Protein AF-A0A5C8D2R1-F1 (afdb_monomer_lite)

Foldseek 3Di:
DDPPPPPVDVLALVVLQVVLVVCVVVVNNVSSLVSLVSSLVSPHDPVCNVVSVCCNPVNDDPDDPVPVVVVVPPDDDDDD

Sequence (80 aa):
HLERAIDLKPEDPTINDHLGDAYWRVGRTLEAKFQWAHARDLKPEPDELPKIEAKLRDGLPEDTSNAAAAEKKKEDGKGG

pLDDT: mean 74.62, std 19.8, range [39.19, 94.94]

Structure (mmCIF, N/CA/C/O backbone):
data_AF-A0A5C8D2R1-F1
#
_entry.id   AF-A0A5C8D2R1-F1
#
loop_
_atom_site.group_PDB
_atom_site.id
_atom_site.type_symbol
_atom_site.label_atom_id
_atom_site.label_alt_id
_atom_site.label_comp_id
_atom_site.label_asym_id
_atom_site.label_entity_id
_atom_site.label_seq_id
_atom_site.pdbx_PDB_ins_code
_atom_site.Cartn_x
_atom_site.Cartn_y
_atom_site.Cartn_z
_atom_site.occupancy
_atom_site.B_iso_or_equiv
_atom_site.auth_seq_id
_atom_site.auth_comp_id
_atom_site.auth_asym_id
_atom_site.auth_atom_id
_atom_site.pdbx_PDB_model_num
ATOM 1 N N . HIS A 1 1 ? 13.121 -28.814 -12.654 1.00 44.41 1 HIS A N 1
ATOM 2 C CA . HIS A 1 1 ? 13.994 -27.717 -13.109 1.00 44.41 1 HIS A CA 1
ATOM 3 C C . HIS A 1 1 ? 13.612 -26.452 -12.361 1.00 44.41 1 HIS A C 1
ATOM 5 O O . HIS A 1 1 ? 12.474 -26.029 -12.475 1.00 44.41 1 HIS A O 1
ATOM 11 N N . LEU A 1 2 ? 14.575 -25.928 -11.597 1.00 43.56 2 LEU A N 1
ATOM 12 C CA . LEU A 1 2 ? 14.645 -24.585 -11.010 1.00 43.56 2 LEU A CA 1
ATOM 13 C C . LEU A 1 2 ? 13.474 -24.161 -10.114 1.00 43.56 2 LEU A C 1
ATOM 15 O O . LEU A 1 2 ? 12.565 -23.442 -10.518 1.00 43.56 2 LEU A O 1
ATOM 19 N N . GLU A 1 3 ? 13.609 -24.549 -8.845 1.00 47.78 3 GLU A N 1
ATOM 20 C CA . GLU A 1 3 ? 13.197 -23.753 -7.691 1.00 47.78 3 GLU A CA 1
ATOM 21 C C . GLU A 1 3 ? 13.737 -22.330 -7.878 1.00 47.78 3 GLU A C 1
ATOM 23 O O . GLU A 1 3 ? 14.910 -22.045 -7.630 1.00 47.78 3 GLU A O 1
ATOM 28 N N . ARG A 1 4 ? 12.911 -21.431 -8.418 1.00 53.34 4 ARG A N 1
ATOM 29 C CA . ARG A 1 4 ? 13.268 -20.021 -8.492 1.00 53.34 4 ARG A CA 1
ATOM 30 C C . ARG A 1 4 ? 13.067 -19.474 -7.093 1.00 53.34 4 ARG A C 1
ATOM 32 O O . ARG A 1 4 ? 11.946 -19.158 -6.705 1.00 53.34 4 ARG A O 1
ATOM 39 N N . ALA A 1 5 ? 14.162 -19.481 -6.338 1.00 49.72 5 ALA A N 1
ATOM 40 C CA . ALA A 1 5 ? 14.305 -18.760 -5.093 1.00 49.72 5 ALA A CA 1
ATOM 41 C C . ALA A 1 5 ? 13.656 -17.390 -5.278 1.00 49.72 5 ALA A C 1
ATOM 43 O O . ALA A 1 5 ? 14.098 -16.574 -6.090 1.00 49.72 5 ALA A O 1
ATOM 44 N N . ILE A 1 6 ? 12.537 -17.195 -4.590 1.00 46.69 6 ILE A N 1
ATOM 45 C CA . ILE A 1 6 ? 11.980 -15.875 -4.385 1.00 46.69 6 ILE A CA 1
ATOM 46 C C . ILE A 1 6 ? 13.001 -15.221 -3.462 1.00 46.69 6 ILE A C 1
ATOM 48 O O . ILE A 1 6 ? 12.960 -15.413 -2.247 1.00 46.69 6 ILE A O 1
ATOM 52 N N . ASP A 1 7 ? 13.982 -14.542 -4.056 1.00 51.25 7 ASP A N 1
ATOM 53 C CA . ASP A 1 7 ? 14.760 -13.523 -3.371 1.00 51.25 7 ASP A CA 1
ATOM 54 C C . ASP A 1 7 ? 13.733 -12.496 -2.895 1.00 51.25 7 ASP A C 1
ATOM 56 O O . ASP A 1 7 ? 13.336 -11.600 -3.639 1.00 51.25 7 ASP A O 1
ATOM 60 N N . LEU A 1 8 ? 13.219 -12.707 -1.681 1.00 50.41 8 LEU A N 1
ATOM 61 C CA . LEU A 1 8 ? 12.367 -11.790 -0.938 1.00 50.41 8 LEU A CA 1
ATOM 62 C C . LEU A 1 8 ? 13.195 -10.532 -0.695 1.00 50.41 8 LEU A C 1
ATOM 64 O O . LEU A 1 8 ? 13.802 -10.356 0.359 1.00 50.41 8 LEU A O 1
ATOM 68 N N . LYS A 1 9 ? 13.280 -9.680 -1.712 1.00 56.44 9 LYS A N 1
ATOM 69 C CA . LYS A 1 9 ? 13.853 -8.358 -1.570 1.00 56.44 9 LYS A CA 1
ATOM 70 C C . LYS A 1 9 ? 12.816 -7.533 -0.815 1.00 56.44 9 LYS A C 1
ATOM 72 O O . LYS A 1 9 ? 11.730 -7.322 -1.348 1.00 56.44 9 LYS A O 1
ATOM 77 N N . PRO A 1 10 ? 13.124 -7.036 0.394 1.00 59.34 10 PRO A N 1
ATOM 78 C CA . PRO A 1 10 ? 12.246 -6.087 1.083 1.00 59.34 10 PRO A CA 1
ATOM 79 C C . PRO A 1 10 ? 12.018 -4.796 0.268 1.00 59.34 10 PRO A C 1
ATOM 81 O O . PRO A 1 10 ? 11.138 -4.007 0.592 1.00 59.34 10 PRO A O 1
ATOM 84 N N . GLU A 1 11 ? 12.789 -4.609 -0.806 1.00 66.50 11 GLU A N 1
ATOM 85 C CA . GLU A 1 11 ? 12.709 -3.518 -1.775 1.00 66.50 11 GLU A CA 1
ATOM 86 C C . GLU A 1 11 ? 11.697 -3.758 -2.911 1.00 66.50 11 GLU A C 1
ATOM 88 O O . GLU A 1 11 ? 11.608 -2.923 -3.805 1.00 66.50 11 GLU A O 1
ATOM 93 N N . ASP A 1 12 ? 10.956 -4.874 -2.932 1.00 79.69 12 ASP A N 1
ATOM 94 C CA . ASP A 1 12 ? 9.911 -5.081 -3.942 1.00 79.69 12 ASP A CA 1
ATOM 95 C C . ASP A 1 12 ? 8.652 -4.256 -3.588 1.00 79.69 12 ASP A C 1
ATOM 97 O O . ASP A 1 12 ? 8.047 -4.470 -2.525 1.00 79.69 12 ASP A O 1
ATOM 101 N N . PRO A 1 13 ? 8.220 -3.324 -4.457 1.00 84.44 13 PRO A N 1
ATOM 102 C CA . PRO A 1 13 ? 6.997 -2.551 -4.263 1.00 84.44 13 PRO A CA 1
ATOM 103 C C . PRO A 1 13 ? 5.751 -3.423 -4.053 1.00 84.44 13 PRO A C 1
ATOM 105 O O . PRO A 1 13 ? 4.904 -3.094 -3.224 1.00 84.44 13 PRO A O 1
ATOM 108 N N . THR A 1 14 ? 5.670 -4.569 -4.731 1.00 85.81 14 THR A N 1
ATOM 109 C CA . THR A 1 14 ? 4.547 -5.518 -4.666 1.00 85.81 14 THR A CA 1
ATOM 110 C C . THR A 1 14 ? 4.405 -6.119 -3.271 1.00 85.81 14 THR A C 1
ATOM 112 O O . THR A 1 14 ? 3.304 -6.251 -2.733 1.00 85.81 14 THR A O 1
ATOM 115 N N . ILE A 1 15 ? 5.535 -6.468 -2.644 1.00 86.19 15 ILE A N 1
ATOM 116 C CA . ILE A 1 15 ? 5.549 -7.037 -1.290 1.00 86.19 15 ILE A CA 1
ATOM 117 C C . ILE A 1 15 ? 5.042 -5.998 -0.288 1.00 86.19 15 ILE A C 1
ATOM 119 O O . ILE A 1 15 ? 4.233 -6.320 0.585 1.00 86.19 15 ILE A O 1
ATOM 123 N N . ASN A 1 16 ? 5.488 -4.750 -0.432 1.00 86.50 16 ASN A N 1
ATOM 124 C CA . ASN A 1 16 ? 5.056 -3.648 0.421 1.00 86.50 16 ASN A CA 1
ATOM 125 C C . ASN A 1 16 ? 3.566 -3.320 0.204 1.00 86.50 16 ASN A C 1
ATOM 127 O O . ASN A 1 16 ? 2.842 -3.103 1.176 1.00 86.50 16 ASN A O 1
ATOM 131 N N . ASP A 1 17 ? 3.061 -3.392 -1.031 1.00 88.31 17 ASP A N 1
ATOM 132 C CA . ASP A 1 17 ? 1.629 -3.248 -1.319 1.00 88.31 17 A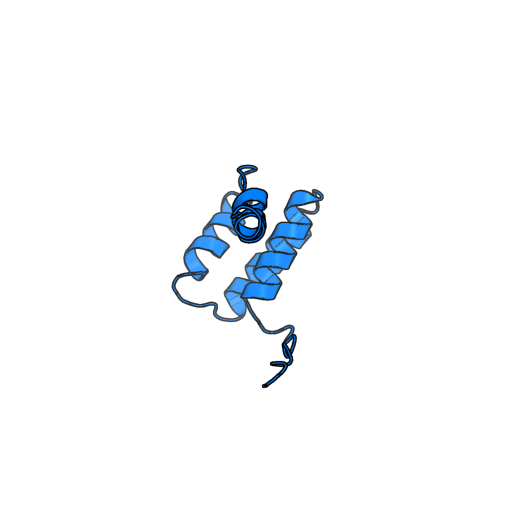SP A CA 1
ATOM 133 C C . ASP A 1 17 ? 0.781 -4.312 -0.599 1.00 88.31 17 ASP A C 1
ATOM 135 O O . ASP A 1 17 ? -0.166 -3.983 0.121 1.00 88.31 17 ASP A O 1
ATOM 139 N N . HIS A 1 18 ? 1.168 -5.585 -0.716 1.00 90.31 18 HIS A N 1
ATOM 140 C CA . HIS A 1 18 ? 0.488 -6.703 -0.056 1.00 90.31 18 HIS A CA 1
ATOM 141 C C . HIS A 1 18 ? 0.551 -6.631 1.473 1.00 90.31 18 HIS A C 1
ATOM 143 O O . HIS A 1 18 ? -0.402 -7.005 2.163 1.00 90.31 18 HIS A O 1
ATOM 149 N N . LEU A 1 19 ? 1.657 -6.129 2.020 1.00 89.75 19 LEU A N 1
ATOM 150 C CA . LEU A 1 19 ? 1.784 -5.904 3.452 1.00 89.75 19 LEU A CA 1
ATOM 151 C C . LEU A 1 19 ? 0.831 -4.796 3.924 1.00 89.75 19 LEU A C 1
ATOM 153 O O . LEU A 1 19 ? 0.189 -4.941 4.967 1.00 89.75 19 LEU A O 1
ATOM 157 N N . GLY A 1 20 ? 0.684 -3.725 3.139 1.00 92.44 20 GLY A N 1
ATOM 158 C CA . GLY A 1 20 ? -0.287 -2.670 3.420 1.00 92.44 20 GLY A CA 1
ATOM 159 C C . GLY A 1 20 ? -1.727 -3.183 3.406 1.00 92.44 20 GLY A C 1
ATOM 160 O O . GLY A 1 20 ? -2.504 -2.947 4.330 1.00 92.44 20 GLY A O 1
ATOM 161 N N . ASP A 1 21 ? -2.039 -4.002 2.413 1.00 91.56 21 ASP A N 1
ATOM 162 C CA . ASP A 1 21 ? -3.291 -4.733 2.265 1.00 91.56 21 ASP A CA 1
ATOM 163 C C . ASP A 1 21 ? -3.615 -5.628 3.475 1.00 91.56 21 ASP A C 1
ATOM 165 O O . ASP A 1 21 ? -4.759 -5.664 3.946 1.00 91.56 21 ASP A O 1
ATOM 169 N N . ALA A 1 22 ? -2.625 -6.360 3.990 1.00 90.31 22 ALA A N 1
ATOM 170 C CA . ALA A 1 22 ? -2.779 -7.195 5.177 1.00 90.31 22 ALA A CA 1
ATOM 171 C C . ALA A 1 22 ? -3.041 -6.344 6.426 1.00 90.31 22 ALA A C 1
ATOM 173 O O . ALA A 1 22 ? -3.957 -6.649 7.193 1.00 90.31 22 ALA A O 1
ATOM 174 N N . TYR A 1 23 ? -2.294 -5.248 6.605 1.00 92.25 23 TYR A N 1
ATOM 175 C CA . TYR A 1 23 ? -2.507 -4.318 7.712 1.00 92.25 23 TYR A CA 1
ATOM 176 C C . TYR A 1 23 ? -3.889 -3.662 7.669 1.00 92.25 23 TYR A C 1
ATOM 178 O O . TYR A 1 23 ? -4.539 -3.547 8.708 1.00 92.25 23 TYR A O 1
ATOM 186 N N . TRP A 1 24 ? -4.382 -3.305 6.482 1.00 92.81 24 TRP A N 1
ATOM 187 C CA . TRP A 1 24 ? -5.700 -2.692 6.333 1.00 92.81 24 TRP A CA 1
ATOM 188 C C . TRP A 1 24 ? -6.816 -3.629 6.799 1.00 92.81 24 TRP A C 1
ATOM 190 O O . TRP A 1 24 ? -7.674 -3.229 7.584 1.00 92.81 24 TRP A O 1
ATOM 200 N N . ARG A 1 25 ? -6.756 -4.904 6.394 1.00 87.12 25 ARG A N 1
ATOM 201 C CA . ARG A 1 25 ? -7.756 -5.926 6.755 1.00 87.12 25 ARG A CA 1
ATOM 202 C C . ARG A 1 25 ? -7.805 -6.240 8.250 1.00 87.12 25 ARG A C 1
ATOM 204 O O . ARG A 1 25 ? -8.848 -6.650 8.743 1.00 87.12 25 ARG A O 1
ATOM 211 N N . VAL A 1 26 ? -6.705 -6.043 8.979 1.00 91.44 26 VAL A N 1
ATOM 212 C CA . VAL A 1 26 ? -6.665 -6.217 10.445 1.00 91.44 26 VAL A CA 1
ATOM 213 C C . VAL A 1 26 ? -6.957 -4.920 11.212 1.00 91.44 26 VAL A C 1
ATOM 215 O O . VAL A 1 26 ? -6.757 -4.864 12.423 1.00 91.44 26 VAL A O 1
ATOM 218 N N . GLY A 1 27 ? -7.400 -3.860 10.525 1.00 90.88 27 GLY A N 1
ATOM 219 C CA . GLY A 1 27 ? -7.733 -2.565 11.127 1.00 90.88 27 GLY A CA 1
ATOM 220 C C . GLY A 1 27 ? -6.527 -1.670 11.435 1.00 90.88 27 GLY A C 1
ATOM 221 O O . GLY A 1 27 ? -6.692 -0.584 11.988 1.00 90.88 27 GLY A O 1
ATOM 222 N N . ARG A 1 28 ? -5.312 -2.075 11.047 1.00 94.94 28 ARG A N 1
ATOM 223 C CA . ARG A 1 28 ? -4.067 -1.302 11.206 1.00 94.94 28 ARG A CA 1
ATOM 224 C C . ARG A 1 28 ? -3.883 -0.343 10.028 1.00 94.94 28 ARG A C 1
ATOM 226 O O . ARG A 1 28 ? -2.951 -0.449 9.236 1.00 94.94 28 ARG A O 1
ATOM 233 N N . THR A 1 29 ? -4.824 0.585 9.877 1.00 91.88 29 THR A N 1
ATOM 234 C CA . THR A 1 29 ? -4.919 1.473 8.704 1.00 91.88 29 THR A CA 1
ATOM 235 C C . THR A 1 29 ? -3.754 2.459 8.578 1.00 91.88 29 THR A C 1
ATOM 237 O O . THR A 1 29 ? -3.403 2.845 7.463 1.00 91.88 29 THR A O 1
ATOM 240 N N . LEU A 1 30 ? -3.122 2.854 9.689 1.00 94.44 30 LEU A N 1
ATOM 241 C CA . LEU A 1 30 ? -1.942 3.720 9.669 1.00 94.44 30 LEU A CA 1
ATOM 242 C C . LEU A 1 30 ? -0.728 2.979 9.098 1.00 94.44 30 LEU A C 1
ATOM 244 O O . LEU A 1 30 ? -0.082 3.478 8.178 1.00 94.44 30 LEU A O 1
ATOM 248 N N . GLU A 1 31 ? -0.453 1.770 9.596 1.00 92.81 31 GLU A N 1
ATOM 249 C CA . GLU A 1 31 ? 0.607 0.923 9.051 1.00 92.81 31 GLU A CA 1
ATOM 250 C C . GLU A 1 31 ? 0.328 0.528 7.603 1.00 92.81 31 GLU A C 1
ATOM 252 O O . GLU A 1 31 ? 1.249 0.529 6.794 1.00 92.81 31 GLU A O 1
ATOM 257 N N . ALA A 1 32 ? -0.932 0.275 7.242 1.00 93.75 32 ALA A N 1
ATOM 258 C CA . ALA A 1 32 ? -1.317 0.003 5.862 1.00 93.75 32 ALA A CA 1
ATOM 259 C C . ALA A 1 32 ? -0.896 1.125 4.905 1.00 93.75 32 ALA A C 1
ATOM 261 O O . ALA A 1 32 ? -0.196 0.888 3.921 1.00 93.75 32 ALA A O 1
ATOM 262 N N . LYS A 1 33 ? -1.254 2.368 5.248 1.00 93.81 33 LYS A N 1
ATOM 263 C CA . LYS A 1 33 ? -0.878 3.550 4.467 1.00 93.81 33 LYS A CA 1
ATOM 264 C C . LYS A 1 33 ? 0.631 3.762 4.426 1.00 93.81 33 LYS A C 1
ATOM 266 O O . LYS A 1 33 ? 1.146 4.165 3.390 1.00 93.81 33 LYS A O 1
ATOM 271 N N . PHE A 1 34 ? 1.344 3.477 5.514 1.00 93.94 34 PHE A N 1
ATOM 272 C CA . PHE A 1 34 ? 2.805 3.550 5.518 1.00 93.94 34 PHE A CA 1
ATOM 273 C C . PHE A 1 34 ? 3.419 2.587 4.493 1.00 93.94 34 PHE A C 1
ATOM 275 O O . PHE A 1 34 ? 4.283 2.990 3.719 1.00 93.94 34 PHE A O 1
ATOM 282 N N . GLN A 1 35 ? 2.935 1.344 4.440 1.00 93.94 35 GLN A N 1
ATOM 283 C CA . GLN A 1 35 ? 3.443 0.348 3.496 1.00 93.94 35 GLN A CA 1
ATOM 284 C C . GLN A 1 35 ? 3.109 0.691 2.042 1.00 93.94 35 GLN A C 1
ATOM 286 O O . GLN A 1 35 ? 3.980 0.602 1.183 1.00 93.94 35 GLN A O 1
ATOM 291 N N . TRP A 1 36 ? 1.896 1.171 1.759 1.00 93.94 36 TRP A N 1
ATOM 292 C CA . TRP A 1 36 ? 1.538 1.651 0.419 1.00 93.94 36 TRP A CA 1
ATOM 293 C C . TRP A 1 36 ? 2.373 2.865 -0.009 1.00 93.94 36 TRP A C 1
ATOM 295 O O . TRP A 1 36 ? 2.824 2.938 -1.149 1.00 93.94 36 TRP A O 1
ATOM 305 N N . ALA A 1 37 ? 2.639 3.808 0.899 1.00 93.25 37 ALA A N 1
ATOM 306 C CA . ALA A 1 37 ? 3.522 4.935 0.607 1.00 93.25 37 ALA A CA 1
ATOM 307 C C . ALA A 1 37 ? 4.952 4.461 0.315 1.00 93.25 37 ALA A C 1
ATOM 309 O O . ALA A 1 37 ? 5.571 4.934 -0.635 1.00 93.25 37 ALA A O 1
ATOM 310 N N . HIS A 1 38 ? 5.448 3.481 1.074 1.00 92.50 38 HIS A N 1
ATOM 311 C CA . HIS A 1 38 ? 6.761 2.898 0.829 1.00 92.50 38 HIS A CA 1
ATOM 312 C C . HIS A 1 38 ? 6.822 2.167 -0.520 1.00 92.50 38 HIS A C 1
ATOM 314 O O . HIS A 1 38 ? 7.755 2.389 -1.287 1.00 92.50 38 HIS A O 1
ATOM 320 N N . ALA A 1 39 ? 5.790 1.385 -0.859 1.00 91.00 39 ALA A N 1
ATOM 321 C CA . ALA A 1 39 ? 5.652 0.733 -2.160 1.00 91.00 39 ALA A CA 1
ATOM 322 C C . ALA A 1 39 ? 5.708 1.747 -3.310 1.00 91.00 39 ALA A C 1
ATOM 324 O O . ALA A 1 39 ? 6.457 1.551 -4.260 1.00 91.00 39 ALA A O 1
ATOM 325 N N . ARG A 1 40 ? 4.984 2.869 -3.197 1.00 92.12 40 ARG A N 1
ATOM 326 C CA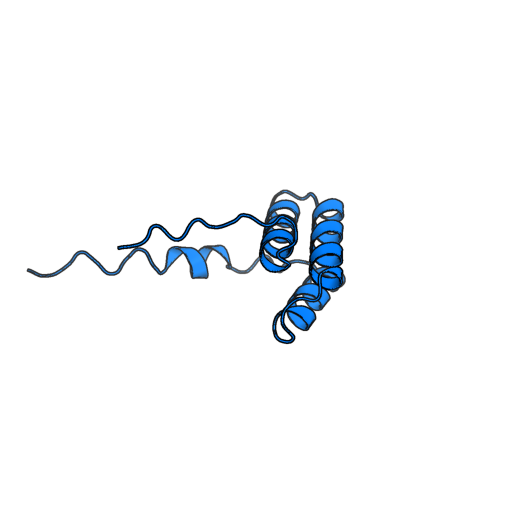 . ARG A 1 40 ? 5.027 3.976 -4.165 1.00 92.12 40 ARG A CA 1
ATOM 327 C C . ARG A 1 40 ? 6.438 4.558 -4.318 1.00 92.12 40 ARG A C 1
ATOM 329 O O . ARG A 1 40 ? 6.876 4.832 -5.434 1.00 92.12 40 ARG A O 1
ATOM 336 N N . ASP A 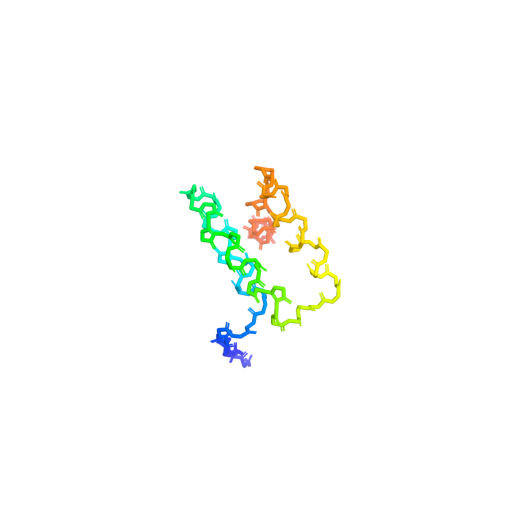1 41 ? 7.147 4.753 -3.210 1.00 90.94 41 ASP A N 1
ATOM 337 C CA . ASP A 1 41 ? 8.473 5.381 -3.202 1.00 90.94 41 ASP A CA 1
ATOM 338 C C . ASP A 1 41 ? 9.572 4.457 -3.765 1.00 90.94 41 ASP A C 1
ATOM 340 O O . ASP A 1 41 ? 10.576 4.941 -4.293 1.00 90.94 41 ASP A O 1
ATOM 344 N N . LEU A 1 42 ? 9.351 3.138 -3.743 1.00 88.69 42 LEU A N 1
ATOM 345 C CA . LEU A 1 42 ? 10.216 2.128 -4.366 1.00 88.69 42 LEU A CA 1
ATOM 346 C C . LEU A 1 42 ? 10.116 2.088 -5.902 1.00 88.69 42 LEU A C 1
ATOM 348 O O . LEU A 1 42 ? 10.787 1.274 -6.530 1.00 88.69 42 LEU A O 1
ATOM 352 N N . LYS A 1 43 ? 9.347 3.004 -6.511 1.00 84.31 43 LYS A N 1
ATOM 353 C CA . LYS A 1 43 ? 9.116 3.099 -7.962 1.00 84.31 43 LYS A CA 1
ATOM 354 C C . LYS A 1 43 ? 8.493 1.806 -8.508 1.00 84.31 43 LYS A C 1
ATOM 356 O O . LYS A 1 43 ? 9.156 1.076 -9.244 1.00 84.31 43 LYS A O 1
ATOM 361 N N . PRO A 1 44 ? 7.229 1.529 -8.141 1.00 87.06 44 PRO A N 1
ATOM 362 C CA . PRO A 1 44 ? 6.492 0.392 -8.665 1.00 87.06 44 PRO A CA 1
ATOM 363 C C . PRO A 1 44 ? 6.318 0.522 -10.174 1.00 87.06 44 PRO A C 1
ATOM 365 O O . PRO A 1 44 ? 6.531 1.593 -10.757 1.00 87.06 44 PRO A O 1
ATOM 368 N N . GLU A 1 45 ? 5.875 -0.562 -10.799 1.00 86.19 45 GLU A N 1
ATOM 369 C CA . GLU A 1 45 ? 5.511 -0.519 -12.206 1.00 86.19 45 GLU A CA 1
ATOM 370 C C . GLU A 1 45 ? 4.439 0.567 -12.449 1.00 86.19 45 GLU A C 1
ATOM 372 O O . GLU A 1 45 ? 3.580 0.808 -11.588 1.00 86.19 45 GLU A O 1
ATOM 377 N N . PRO A 1 46 ? 4.442 1.237 -13.617 1.00 85.25 46 PRO A N 1
ATOM 378 C CA . PRO A 1 46 ? 3.502 2.320 -13.919 1.00 85.25 46 PRO A CA 1
ATOM 379 C C . PRO A 1 46 ? 2.025 1.919 -13.790 1.00 85.25 46 PRO A C 1
ATOM 381 O O . PRO A 1 46 ? 1.183 2.768 -13.507 1.00 85.25 46 PRO A O 1
ATOM 384 N N . ASP A 1 47 ? 1.718 0.631 -13.966 1.00 86.00 47 ASP A N 1
ATOM 385 C CA . ASP A 1 47 ? 0.374 0.059 -13.827 1.00 86.00 47 ASP A CA 1
ATOM 386 C C . ASP A 1 47 ? -0.049 -0.168 -12.363 1.00 86.00 47 ASP A C 1
ATOM 388 O O . ASP A 1 47 ? -1.235 -0.351 -12.064 1.00 86.00 47 ASP A O 1
ATOM 392 N N . GLU A 1 48 ? 0.909 -0.198 -11.438 1.00 85.88 48 GLU A N 1
ATOM 393 C CA . GLU A 1 48 ? 0.685 -0.394 -10.004 1.00 85.88 48 GLU A CA 1
ATOM 394 C C . GLU A 1 48 ? 0.632 0.925 -9.243 1.00 85.88 48 GLU A C 1
ATOM 396 O O . GLU A 1 48 ? -0.177 1.064 -8.324 1.00 85.88 48 GLU A O 1
ATOM 401 N N . LEU A 1 49 ? 1.415 1.920 -9.670 1.00 88.88 49 LEU A N 1
ATOM 402 C CA . LEU A 1 49 ? 1.416 3.265 -9.097 1.00 88.88 49 LEU A CA 1
ATOM 403 C C . LEU A 1 49 ? -0.001 3.844 -8.871 1.00 88.88 49 LEU A C 1
ATOM 405 O O . LEU A 1 49 ? -0.315 4.180 -7.726 1.00 88.88 49 LEU A O 1
ATOM 409 N N . PRO A 1 50 ? -0.905 3.898 -9.874 1.00 90.69 50 PRO A N 1
ATOM 410 C CA . PRO A 1 50 ? -2.250 4.440 -9.675 1.00 90.69 50 PRO A CA 1
ATOM 411 C C . PRO A 1 50 ? -3.111 3.592 -8.725 1.00 90.69 50 PRO A C 1
ATOM 413 O O . PRO A 1 50 ? -4.001 4.125 -8.062 1.00 90.69 50 PRO A O 1
ATOM 416 N N . LYS A 1 51 ? -2.857 2.279 -8.620 1.00 88.81 51 LYS A N 1
ATOM 417 C CA . LYS A 1 51 ? -3.573 1.395 -7.683 1.00 88.81 51 LYS A CA 1
ATOM 418 C C . LYS A 1 51 ? -3.153 1.687 -6.246 1.00 88.81 51 LYS A C 1
ATOM 420 O O . LYS A 1 51 ? -4.008 1.816 -5.375 1.00 88.81 51 LYS A O 1
ATOM 425 N N . ILE A 1 52 ? -1.850 1.828 -6.012 1.00 90.75 52 ILE A N 1
ATOM 426 C CA . ILE A 1 52 ? -1.279 2.161 -4.702 1.00 90.75 52 ILE A CA 1
ATOM 427 C C . ILE A 1 52 ? -1.754 3.553 -4.253 1.00 90.75 52 ILE A C 1
ATOM 429 O O . ILE A 1 52 ? -2.155 3.737 -3.103 1.00 90.75 52 ILE A O 1
ATOM 433 N N . GLU A 1 53 ? -1.791 4.530 -5.163 1.00 90.88 53 GLU A N 1
ATOM 434 C CA . GLU A 1 53 ? -2.315 5.872 -4.876 1.00 90.88 53 GLU A CA 1
ATOM 435 C C . GLU A 1 53 ? -3.808 5.864 -4.524 1.00 90.88 53 GLU A C 1
ATOM 437 O O . GLU A 1 53 ? -4.220 6.538 -3.574 1.00 90.88 53 GLU A O 1
ATOM 442 N N . ALA A 1 54 ? -4.617 5.066 -5.230 1.00 91.69 54 ALA A N 1
ATOM 443 C CA . ALA A 1 54 ? -6.028 4.890 -4.900 1.00 91.69 54 ALA A CA 1
ATOM 444 C C . ALA A 1 54 ? -6.208 4.303 -3.491 1.00 91.69 54 ALA A C 1
ATOM 446 O O . ALA A 1 54 ? -6.990 4.836 -2.706 1.00 91.69 54 ALA A O 1
ATOM 447 N N . LYS A 1 55 ? -5.425 3.278 -3.123 1.00 90.56 55 LYS A N 1
ATOM 448 C CA . LYS A 1 55 ? -5.444 2.691 -1.771 1.00 90.56 55 LYS A CA 1
ATOM 449 C C . LYS A 1 55 ? -5.043 3.698 -0.691 1.00 90.56 55 LYS A C 1
ATOM 451 O O . LYS A 1 55 ? -5.673 3.763 0.360 1.00 90.56 55 LYS A O 1
ATOM 456 N N . LEU A 1 56 ? -4.036 4.536 -0.942 1.00 90.50 56 LEU A N 1
ATOM 457 C CA . LEU A 1 56 ? -3.626 5.592 -0.006 1.00 90.50 56 LEU A CA 1
ATOM 458 C C . LEU A 1 56 ? -4.738 6.615 0.260 1.00 90.50 56 LEU A C 1
ATOM 460 O O . LEU A 1 56 ? -4.903 7.059 1.404 1.00 90.50 56 LEU A O 1
ATOM 464 N N . ARG A 1 57 ? -5.483 6.989 -0.788 1.00 90.44 57 ARG A N 1
ATOM 465 C CA . ARG A 1 57 ? -6.557 7.986 -0.719 1.00 90.44 57 ARG A CA 1
ATOM 466 C C . ARG A 1 57 ? -7.839 7.410 -0.124 1.00 90.44 57 ARG A C 1
ATOM 468 O O . ARG A 1 57 ? -8.345 7.949 0.859 1.00 90.44 57 ARG A O 1
ATOM 475 N N . ASP A 1 58 ? -8.330 6.325 -0.711 1.00 89.44 58 ASP A N 1
ATOM 476 C CA . ASP A 1 58 ? -9.675 5.794 -0.476 1.00 89.44 58 ASP A CA 1
ATOM 477 C C . ASP A 1 58 ? -9.668 4.587 0.479 1.00 89.44 58 ASP A C 1
ATOM 479 O O . ASP A 1 58 ? -10.711 4.202 1.007 1.00 89.44 58 ASP A O 1
ATOM 483 N N . GLY A 1 59 ? -8.491 4.021 0.759 1.00 86.69 59 GLY A N 1
ATOM 484 C CA . GLY A 1 59 ? -8.359 2.758 1.475 1.00 86.69 59 GLY A CA 1
ATOM 485 C C . GLY A 1 59 ? -8.557 1.548 0.569 1.00 86.69 59 GLY A C 1
ATOM 486 O O . GLY A 1 59 ? -8.766 1.670 -0.638 1.00 86.69 59 GLY A O 1
ATOM 487 N N . LEU A 1 60 ? -8.490 0.353 1.157 1.00 85.19 60 LEU A N 1
ATOM 488 C CA . LEU A 1 60 ? -8.836 -0.867 0.438 1.00 85.19 60 LEU A CA 1
ATOM 489 C C . 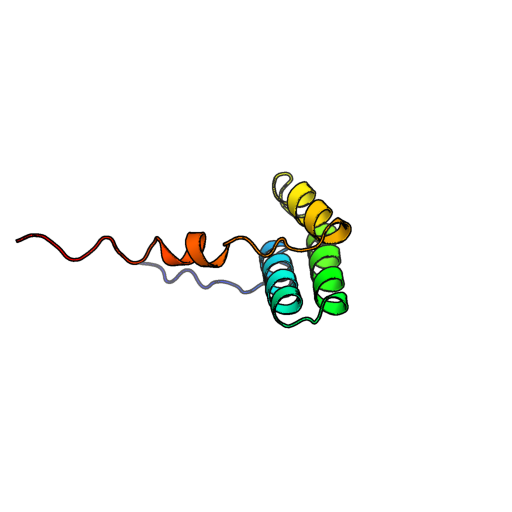LEU A 1 60 ? -10.358 -1.080 0.526 1.00 85.19 60 LEU A C 1
ATOM 491 O O . LEU A 1 60 ? -10.867 -1.196 1.647 1.00 85.19 60 LEU A O 1
ATOM 495 N N . PRO A 1 61 ? -11.093 -1.135 -0.602 1.00 77.19 61 PRO A N 1
ATOM 496 C CA . PRO A 1 61 ? -12.499 -1.523 -0.578 1.00 77.19 61 PRO A CA 1
ATOM 497 C C . PRO A 1 61 ? -12.621 -2.967 -0.069 1.00 77.19 61 PRO A C 1
ATOM 499 O O . PRO A 1 61 ? -11.787 -3.814 -0.392 1.00 77.19 61 PRO A O 1
ATOM 502 N N . GLU A 1 62 ? -13.657 -3.261 0.722 1.00 62.88 62 GLU A N 1
ATOM 503 C CA . GLU A 1 62 ? -13.873 -4.599 1.306 1.00 62.88 62 GLU A CA 1
ATOM 504 C C . GLU A 1 62 ? -14.223 -5.689 0.269 1.00 62.88 62 GLU A C 1
ATOM 506 O O . GLU A 1 62 ? -14.335 -6.868 0.608 1.00 62.88 62 GLU A O 1
ATOM 511 N N . ASP A 1 63 ? -14.330 -5.346 -1.016 1.00 52.66 63 ASP A N 1
ATOM 512 C CA . ASP A 1 63 ? -14.738 -6.282 -2.056 1.00 52.66 63 ASP A CA 1
ATOM 513 C C . ASP A 1 63 ? -13.585 -7.161 -2.591 1.00 52.66 63 ASP A C 1
ATOM 515 O O . ASP A 1 63 ? -12.822 -6.811 -3.488 1.00 52.66 63 ASP A O 1
ATOM 519 N N . THR A 1 64 ? -13.544 -8.391 -2.066 1.00 50.53 64 THR A N 1
ATOM 520 C CA . THR A 1 64 ? -13.285 -9.660 -2.792 1.00 50.53 64 THR A CA 1
ATOM 521 C C . THR A 1 64 ? -11.909 -9.966 -3.408 1.00 50.53 64 THR A C 1
ATOM 523 O O . THR A 1 64 ? -11.778 -10.911 -4.182 1.00 50.53 64 THR A O 1
ATOM 526 N N . SER A 1 65 ? -10.814 -9.341 -2.987 1.00 48.66 65 SER A N 1
ATOM 527 C CA . SER A 1 65 ? -9.464 -9.822 -3.376 1.00 48.66 65 SER A CA 1
ATOM 528 C C . SER A 1 65 ? -9.090 -11.200 -2.791 1.00 48.66 65 SER A C 1
ATOM 530 O O . SER A 1 65 ? -8.135 -11.825 -3.248 1.00 48.66 65 SER A O 1
ATOM 532 N N . ASN A 1 66 ? -9.885 -11.738 -1.857 1.00 46.75 66 ASN A N 1
ATOM 533 C CA . ASN A 1 66 ? 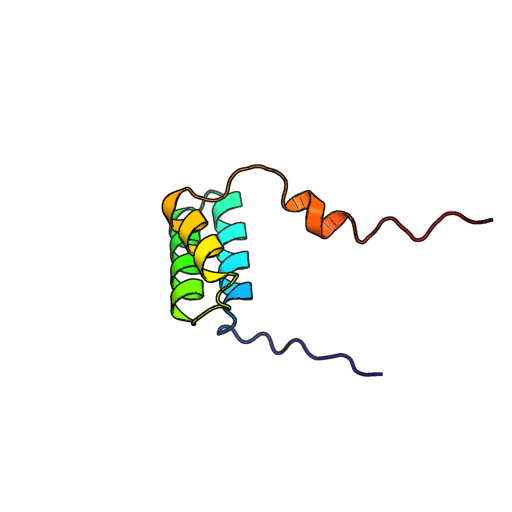-9.778 -13.138 -1.431 1.00 46.75 66 ASN A CA 1
ATOM 534 C C . ASN A 1 66 ? -10.304 -14.138 -2.492 1.00 46.75 66 ASN A C 1
ATOM 536 O O . ASN A 1 66 ? -10.086 -15.337 -2.352 1.00 46.75 66 ASN A O 1
ATOM 540 N N . ALA A 1 67 ? -10.977 -13.673 -3.557 1.00 47.38 67 ALA A N 1
ATOM 541 C CA . ALA A 1 67 ? -11.445 -14.521 -4.658 1.00 47.38 67 ALA A CA 1
ATOM 542 C C . ALA A 1 67 ? -10.383 -14.701 -5.762 1.00 47.38 67 ALA A C 1
ATOM 544 O O . ALA A 1 67 ? -10.190 -15.812 -6.249 1.00 47.38 67 ALA A O 1
ATOM 545 N N . ALA A 1 68 ? -9.603 -13.663 -6.090 1.00 47.00 68 ALA A N 1
ATOM 546 C CA . ALA A 1 68 ? -8.649 -13.722 -7.207 1.00 47.00 68 ALA A CA 1
ATOM 547 C C . ALA A 1 68 ? -7.417 -14.618 -6.944 1.00 47.00 68 ALA A C 1
ATOM 549 O O . ALA A 1 68 ? -6.846 -15.171 -7.881 1.00 47.00 68 ALA A O 1
ATOM 550 N N . ALA A 1 69 ? -7.019 -14.811 -5.679 1.00 47.78 69 ALA A N 1
ATOM 551 C CA . ALA A 1 69 ? -5.957 -15.758 -5.315 1.00 47.78 69 ALA A CA 1
ATOM 552 C C . ALA A 1 69 ? -6.480 -17.183 -5.030 1.00 47.78 69 ALA A C 1
ATOM 554 O O . ALA A 1 69 ? -5.705 -18.140 -5.059 1.00 47.78 69 ALA A O 1
ATOM 555 N N . ALA A 1 70 ? -7.786 -17.347 -4.782 1.00 45.44 70 ALA A N 1
ATOM 556 C CA . ALA A 1 70 ? -8.403 -18.641 -4.480 1.00 45.44 70 ALA A CA 1
ATOM 557 C C . ALA A 1 70 ? -8.956 -19.371 -5.722 1.00 45.44 70 ALA A C 1
ATOM 559 O O . ALA A 1 70 ? -9.121 -20.591 -5.681 1.00 45.44 70 ALA A O 1
ATOM 560 N N . GLU A 1 71 ? -9.179 -18.681 -6.846 1.00 45.59 71 GLU A N 1
ATOM 561 C CA . GLU A 1 71 ? -9.681 -19.301 -8.086 1.00 45.59 71 GLU A CA 1
ATOM 562 C C . GLU A 1 71 ? -8.618 -20.001 -8.950 1.00 45.59 71 GLU A C 1
ATOM 564 O O . GLU A 1 71 ? -8.960 -20.622 -9.949 1.00 45.59 71 GLU A O 1
ATOM 569 N N . LYS A 1 72 ? -7.338 -20.031 -8.546 1.00 46.59 72 LYS A N 1
ATOM 570 C CA . LYS A 1 72 ? -6.317 -20.881 -9.202 1.00 46.59 72 LYS A CA 1
ATOM 571 C C . LYS A 1 72 ? -6.112 -22.253 -8.552 1.00 46.59 72 LYS A C 1
ATOM 573 O O . LYS A 1 72 ? -5.138 -22.938 -8.853 1.00 46.59 72 LYS A O 1
ATOM 578 N N . LYS A 1 73 ? -7.015 -22.675 -7.659 1.00 46.53 73 LYS A N 1
ATOM 579 C CA . LYS A 1 73 ? -6.929 -23.979 -6.982 1.00 46.53 73 LYS A CA 1
ATOM 580 C C . LYS A 1 73 ? -8.261 -24.735 -6.931 1.00 46.53 73 LYS A C 1
ATOM 582 O O . LYS A 1 73 ? -8.561 -25.357 -5.920 1.00 46.53 73 LYS A O 1
ATOM 587 N N . LYS A 1 74 ? -9.064 -24.697 -8.000 1.00 45.72 74 LYS A N 1
ATOM 588 C CA . LYS A 1 74 ? -10.162 -25.657 -8.240 1.00 45.72 74 LYS A CA 1
ATOM 589 C C . LYS A 1 74 ? -10.393 -25.890 -9.739 1.00 45.72 74 LYS A C 1
ATOM 591 O O . LYS A 1 74 ? -11.496 -25.705 -10.227 1.00 45.72 74 LYS A O 1
ATOM 596 N N . GLU A 1 75 ? -9.371 -26.333 -10.461 1.00 48.44 75 GLU A N 1
ATOM 597 C CA . GLU A 1 75 ? -9.579 -26.931 -11.787 1.00 48.44 75 GLU A CA 1
ATOM 598 C C . GLU A 1 75 ? -8.590 -28.079 -12.024 1.00 48.44 75 GLU A C 1
ATOM 600 O O . GLU A 1 75 ? -7.881 -28.112 -13.009 1.00 48.44 75 GLU A O 1
ATOM 605 N N . ASP A 1 76 ? -8.522 -29.026 -11.086 1.00 51.94 76 ASP A N 1
ATOM 606 C CA . ASP A 1 76 ? -7.885 -30.330 -11.305 1.00 51.94 76 ASP A CA 1
ATOM 607 C C . ASP A 1 76 ? -8.599 -31.357 -10.426 1.00 51.94 76 ASP A C 1
ATOM 609 O O . ASP A 1 76 ? -8.274 -31.551 -9.254 1.00 51.94 76 ASP A O 1
ATOM 613 N N . GLY A 1 77 ? -9.660 -31.967 -10.956 1.00 51.34 77 GLY A N 1
ATOM 614 C CA . GLY A 1 77 ? -10.382 -32.990 -10.207 1.00 51.34 77 GLY A CA 1
ATOM 615 C C . GLY A 1 77 ? -11.742 -33.397 -10.752 1.00 51.34 77 GLY A C 1
ATOM 616 O O . GLY A 1 77 ? -12.655 -33.603 -9.954 1.00 51.34 77 GLY A O 1
ATOM 617 N N . LYS A 1 78 ? -11.920 -33.528 -12.075 1.00 50.62 78 LYS A N 1
ATOM 618 C CA . LYS A 1 78 ? -13.009 -34.363 -12.608 1.00 50.62 78 LYS A CA 1
ATOM 619 C C . LYS A 1 78 ? -12.745 -34.834 -14.042 1.00 50.62 78 LYS A C 1
ATOM 621 O O . LYS A 1 78 ? -12.835 -34.050 -14.976 1.00 50.62 78 LYS A O 1
ATOM 626 N N . GLY A 1 79 ? -12.502 -36.133 -14.192 1.00 46.97 79 GLY A N 1
ATOM 627 C CA . GLY A 1 79 ? -12.466 -36.849 -15.471 1.00 46.97 79 GLY A CA 1
ATOM 628 C C . GLY A 1 79 ? -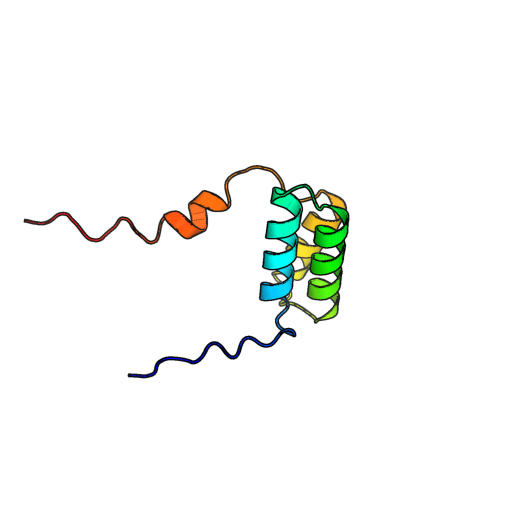11.486 -38.018 -15.382 1.00 46.97 79 GLY A C 1
ATOM 629 O O . GLY A 1 79 ? -10.301 -37.780 -15.202 1.00 46.97 79 GLY A O 1
ATOM 630 N N . GLY A 1 80 ? -11.879 -39.286 -15.431 1.00 39.19 80 GLY A N 1
ATOM 631 C CA . GLY A 1 80 ? -13.183 -39.939 -15.516 1.00 39.19 80 GLY A CA 1
ATOM 632 C C . GLY A 1 80 ? -13.033 -41.384 -15.044 1.00 39.19 80 GLY A C 1
ATOM 633 O O . GLY A 1 80 ? -11.890 -41.772 -14.708 1.00 39.19 80 GLY A O 1
#

Secondary structure (DSSP, 8-state):
---------TT-HHHHHHHHHHHHHTT-HHHHHHHHHHHHHT---TTTHHHHHHHHHH---SS-HHHHTTTTSSSS----

Radius of gyration: 15.63 Å; chains: 1; bounding box: 30×48×27 Å